Protein AF-A0A2M7IUI8-F1 (afdb_monomer)

Radius of gyration: 47.45 Å; Cα contacts (8 Å, |Δi|>4): 41; chains: 1; bounding box: 87×37×122 Å

Foldseek 3Di:
DVVVVVVVVVVVVVVVVVVVVVVVVVVVVVVVVVVVVVVVVVVVVVVVVVVVVVVVVVVVVVVVVVVVVVVVVVVVVVVVVVVVVVVCVVCVVAWDDDPFWIFGADPVRDTDPDIDGDDDDDD

pLDDT: 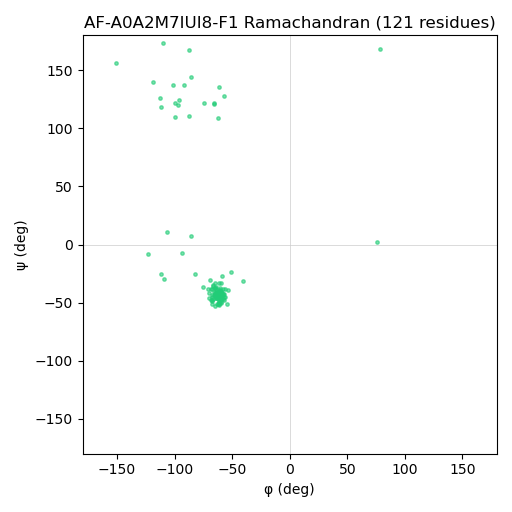mean 90.44, std 11.94, range [59.88, 98.75]

Sequence (123 aa):
GFREDNKSLKGEVEKLRSEMNTEMKGFREDNKSLKQEVENLRSETNEQFTELKSEFKEFNEHQKGLKSSVEVMLSAFNNTHYELIQIKEYLADRVIWDNDSINIVAESGKVIYGTIKKAEKKP

Mean predicted aligned error: 10.05 Å

Structure (mmCIF, N/CA/C/O backbone):
data_AF-A0A2M7IUI8-F1
#
_entry.id   AF-A0A2M7IUI8-F1
#
loop_
_atom_site.group_PDB
_atom_site.id
_atom_site.type_symbol
_atom_site.label_atom_id
_atom_site.label_alt_id
_atom_site.label_comp_id
_atom_site.label_asym_id
_atom_site.label_entity_id
_atom_site.label_seq_id
_atom_site.pdbx_PDB_ins_code
_atom_site.Cartn_x
_atom_site.Cartn_y
_atom_site.Cartn_z
_atom_site.occupancy
_atom_site.B_iso_or_equiv
_atom_site.auth_seq_id
_atom_site.auth_comp_id
_atom_site.auth_asym_id
_atom_site.auth_atom_id
_atom_site.pdbx_PDB_model_num
ATOM 1 N N . GLY A 1 1 ? -50.079 -9.884 59.748 1.00 77.50 1 GLY A N 1
ATOM 2 C CA . GLY A 1 1 ? -50.234 -8.665 60.576 1.00 77.50 1 GLY A CA 1
ATOM 3 C C . GLY A 1 1 ? -48.990 -7.811 60.440 1.00 77.50 1 GLY A C 1
ATOM 4 O O . GLY A 1 1 ? -47.992 -8.332 59.971 1.00 77.50 1 GLY A O 1
ATOM 5 N N . PHE A 1 2 ? -49.006 -6.548 60.881 1.00 88.81 2 PHE A N 1
ATOM 6 C CA . PHE A 1 2 ? -47.931 -5.549 60.664 1.00 88.81 2 PHE A CA 1
ATOM 7 C C . PHE A 1 2 ? -46.481 -6.069 60.803 1.00 88.81 2 PHE A C 1
ATOM 9 O O . PHE A 1 2 ? -45.565 -5.578 60.150 1.00 88.81 2 PHE A O 1
ATOM 16 N N . ARG A 1 3 ? -46.248 -7.062 61.671 1.00 90.12 3 ARG A N 1
ATOM 17 C CA . ARG A 1 3 ? -44.942 -7.695 61.892 1.00 90.12 3 ARG A CA 1
ATOM 18 C C . ARG A 1 3 ? -44.511 -8.659 60.775 1.00 90.12 3 ARG A C 1
ATOM 20 O O . ARG A 1 3 ? -43.316 -8.717 60.496 1.00 90.12 3 ARG A O 1
ATOM 27 N N . GLU A 1 4 ? -45.431 -9.411 60.166 1.00 91.75 4 GLU A N 1
ATOM 28 C CA . GLU A 1 4 ? -45.147 -10.207 58.960 1.00 91.75 4 GLU A CA 1
ATOM 29 C C . GLU A 1 4 ? -44.834 -9.293 57.777 1.00 91.75 4 GLU A C 1
ATOM 31 O O . GLU A 1 4 ? -43.815 -9.491 57.123 1.00 91.75 4 GLU A O 1
ATOM 36 N N . ASP A 1 5 ? -45.647 -8.258 57.558 1.00 92.75 5 ASP A N 1
ATOM 37 C CA . ASP A 1 5 ? -45.498 -7.356 56.409 1.00 92.75 5 ASP A CA 1
ATOM 38 C C . ASP A 1 5 ? -44.129 -6.655 56.443 1.00 92.75 5 ASP A C 1
ATOM 40 O O . ASP A 1 5 ? -43.412 -6.591 55.448 1.00 92.75 5 ASP A O 1
ATOM 44 N N . ASN A 1 6 ? -43.689 -6.231 57.632 1.00 94.75 6 ASN A N 1
ATOM 45 C CA . ASN A 1 6 ? -42.382 -5.603 57.833 1.00 94.75 6 ASN A CA 1
ATOM 46 C C . ASN A 1 6 ? -41.206 -6.592 57.657 1.00 94.75 6 ASN A C 1
ATOM 48 O O . ASN A 1 6 ? -40.123 -6.201 57.222 1.00 94.75 6 ASN A O 1
ATOM 52 N N . LYS A 1 7 ? -41.394 -7.886 57.962 1.00 94.06 7 LYS A N 1
ATOM 53 C CA . LYS A 1 7 ? -40.399 -8.926 57.636 1.00 94.06 7 LYS A CA 1
ATOM 54 C C . LYS A 1 7 ? -40.327 -9.174 56.129 1.00 94.06 7 LYS A C 1
ATOM 56 O O . LYS A 1 7 ? -39.222 -9.289 55.608 1.00 94.06 7 LYS A O 1
ATOM 61 N N . SER A 1 8 ? -41.474 -9.222 55.450 1.00 95.31 8 SER A N 1
ATOM 62 C CA . SER A 1 8 ? -41.550 -9.394 53.994 1.00 95.31 8 SER A CA 1
ATOM 63 C C . SER A 1 8 ? -40.835 -8.257 53.268 1.00 95.31 8 SER A C 1
ATOM 65 O O . SER A 1 8 ? -39.945 -8.504 52.459 1.00 95.31 8 SER A O 1
ATOM 67 N N . LEU A 1 9 ? -41.133 -7.009 53.647 1.00 96.38 9 LEU A N 1
ATOM 68 C CA . LEU A 1 9 ? -40.497 -5.820 53.074 1.00 96.38 9 LEU A CA 1
ATOM 69 C C . LEU A 1 9 ? -38.977 -5.810 53.272 1.00 96.38 9 LEU A C 1
ATOM 71 O O . LEU A 1 9 ? -38.239 -5.448 52.360 1.00 96.38 9 LEU A O 1
ATOM 75 N N . LYS A 1 10 ? -38.479 -6.233 54.442 1.00 96.19 10 LYS A N 1
ATOM 76 C CA . LYS A 1 10 ? -37.030 -6.369 54.660 1.00 96.19 10 LYS A CA 1
ATOM 77 C C . LYS A 1 10 ? -36.400 -7.385 53.708 1.00 96.19 10 LYS A C 1
ATOM 79 O O . LYS A 1 10 ? -35.358 -7.084 53.136 1.00 96.19 10 LYS A O 1
ATOM 84 N N . GLY A 1 11 ? -37.044 -8.536 53.507 1.00 97.25 11 GLY A N 1
ATOM 85 C CA . GLY A 1 11 ? -36.568 -9.557 52.571 1.00 97.25 11 GLY A CA 1
ATOM 86 C C . GLY A 1 11 ? -36.536 -9.064 51.122 1.00 97.25 11 GLY A C 1
ATOM 87 O O . GLY A 1 11 ? -35.555 -9.288 50.418 1.00 97.25 11 GLY A O 1
ATOM 88 N N . G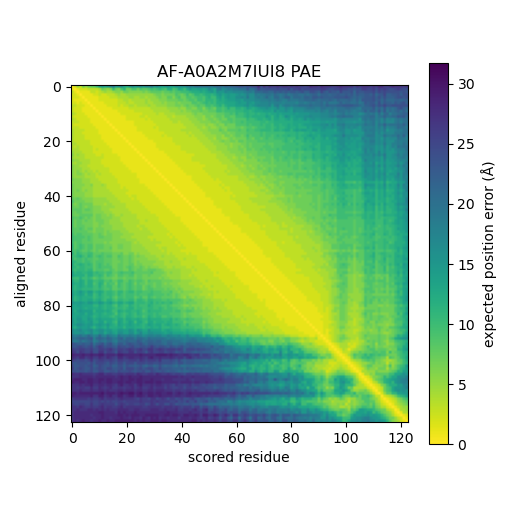LU A 1 12 ? -37.564 -8.332 50.684 1.00 97.69 12 GLU A N 1
ATOM 89 C CA . GLU A 1 12 ? -37.598 -7.727 49.344 1.00 97.69 12 GLU A CA 1
ATOM 90 C C . GLU A 1 12 ? -36.494 -6.680 49.155 1.00 97.69 12 GLU A C 1
ATOM 92 O O . GLU A 1 12 ? -35.805 -6.690 48.136 1.00 97.69 12 GLU A O 1
ATOM 97 N N . VAL A 1 13 ? -36.258 -5.819 50.150 1.00 97.69 13 VAL A N 1
ATOM 98 C CA . VAL A 1 13 ? -35.168 -4.830 50.107 1.00 97.69 13 VAL A CA 1
ATOM 99 C C . VAL A 1 13 ? -33.796 -5.504 50.063 1.00 97.69 13 VAL A C 1
ATOM 101 O O . VAL A 1 13 ? -32.917 -5.051 49.329 1.00 97.69 13 VAL A O 1
ATOM 104 N N . GLU A 1 14 ? -33.585 -6.575 50.829 1.00 97.88 14 GLU A N 1
ATOM 105 C CA . GLU A 1 14 ? -32.339 -7.350 50.791 1.00 97.88 14 GLU A CA 1
ATOM 106 C C . GLU A 1 14 ? -32.127 -8.014 49.427 1.00 97.88 1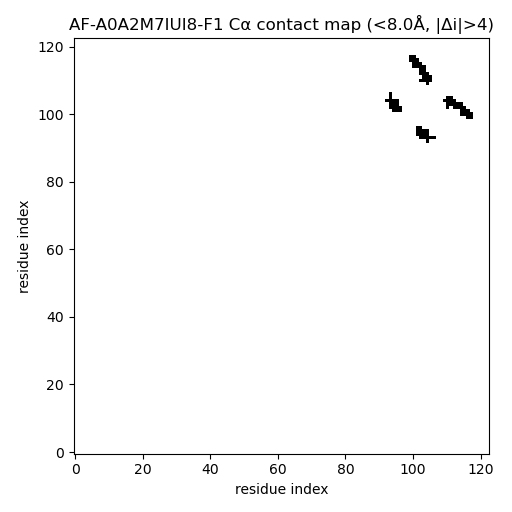4 GLU A C 1
ATOM 108 O O . GLU A 1 14 ? -31.023 -7.949 48.879 1.00 97.88 14 GLU A O 1
ATOM 113 N N . LYS A 1 15 ? -33.192 -8.571 48.839 1.00 98.06 15 LYS A N 1
ATOM 114 C CA . LYS A 1 15 ? -33.161 -9.157 47.497 1.00 98.06 15 LYS A CA 1
ATOM 115 C C . LYS A 1 15 ? -32.806 -8.111 46.438 1.00 98.06 15 LYS A C 1
ATOM 117 O O . LYS A 1 15 ? -31.836 -8.310 45.710 1.00 98.06 15 LYS A O 1
ATOM 122 N N . LEU A 1 16 ? -33.497 -6.969 46.425 1.00 98.19 16 LEU A N 1
ATOM 123 C CA . LEU A 1 16 ? -33.218 -5.864 45.499 1.00 98.19 16 LEU A CA 1
ATOM 124 C C . LEU A 1 16 ? -31.788 -5.334 45.655 1.00 98.19 16 LEU A C 1
ATOM 126 O O . LEU A 1 16 ? -31.102 -5.094 44.665 1.00 98.19 16 LEU A O 1
ATOM 130 N N . ARG A 1 17 ? -31.289 -5.200 46.893 1.00 98.00 17 ARG A N 1
ATOM 131 C CA . ARG A 1 17 ? -29.885 -4.825 47.140 1.00 98.00 17 ARG A CA 1
ATOM 132 C C . ARG A 1 17 ? -28.906 -5.844 46.563 1.00 98.00 17 ARG A C 1
ATOM 134 O O . ARG A 1 17 ? -27.867 -5.447 46.040 1.00 98.00 17 ARG A O 1
ATOM 141 N N . SER A 1 18 ? -29.193 -7.139 46.683 1.00 98.06 18 SER A N 1
ATOM 142 C CA . SER A 1 18 ? -28.342 -8.187 46.116 1.00 98.06 18 SER A CA 1
ATOM 143 C C . SER A 1 18 ? -28.356 -8.155 44.589 1.00 98.06 18 SER A C 1
ATOM 145 O O . SER A 1 18 ? -27.291 -8.224 43.980 1.00 98.06 18 SER A O 1
ATOM 147 N N . GLU A 1 19 ? -29.531 -8.015 43.975 1.00 98.25 19 GLU A N 1
ATOM 148 C CA . GLU A 1 19 ? -29.692 -7.941 42.517 1.00 98.25 19 GLU A CA 1
ATOM 149 C C . GLU A 1 19 ? -28.958 -6.724 41.947 1.00 98.25 19 GLU A C 1
ATOM 151 O O . GLU A 1 19 ? -28.098 -6.884 41.081 1.00 98.25 19 GLU A O 1
ATOM 156 N N . MET A 1 20 ? -29.170 -5.539 42.532 1.00 98.38 20 MET A N 1
ATOM 157 C CA . MET A 1 20 ? -28.457 -4.318 42.142 1.00 98.38 20 MET A CA 1
ATOM 158 C C . MET A 1 20 ? -26.936 -4.461 42.265 1.00 98.38 20 MET A C 1
ATOM 160 O O . MET A 1 20 ? -26.198 -4.012 41.391 1.00 98.38 20 MET A O 1
ATOM 164 N N . ASN A 1 21 ? -26.438 -5.080 43.341 1.00 98.00 21 ASN A N 1
ATOM 165 C CA . ASN A 1 21 ? -24.999 -5.291 43.508 1.00 98.00 21 ASN A CA 1
ATOM 166 C C . ASN A 1 21 ? -24.423 -6.237 42.447 1.00 98.00 21 ASN A C 1
ATOM 168 O O . ASN A 1 21 ? -23.295 -6.028 41.999 1.00 98.00 21 ASN A O 1
ATOM 172 N N . THR A 1 22 ? -25.170 -7.271 42.059 1.00 98.38 22 THR A N 1
ATOM 173 C CA . THR A 1 22 ? -24.767 -8.203 41.000 1.00 98.38 22 THR A CA 1
ATOM 174 C C . THR A 1 22 ? -24.744 -7.506 39.644 1.00 98.38 22 THR A C 1
ATOM 176 O O . THR A 1 22 ? -23.720 -7.558 38.966 1.00 98.38 22 THR A O 1
ATOM 179 N N . GLU A 1 23 ? -25.802 -6.777 39.283 1.00 98.44 23 GLU A N 1
ATOM 180 C CA . GLU A 1 23 ? -25.846 -6.006 38.033 1.00 98.44 23 GLU A CA 1
ATOM 181 C C . GLU A 1 23 ? -24.735 -4.955 37.973 1.00 98.44 23 GLU A C 1
ATOM 183 O O . GLU A 1 23 ? -24.031 -4.847 36.973 1.00 98.44 23 GLU A O 1
ATOM 188 N N . MET A 1 24 ? -24.494 -4.220 39.064 1.00 98.38 24 MET A N 1
ATOM 189 C CA . MET A 1 24 ? -23.405 -3.242 39.123 1.00 98.38 24 MET A CA 1
ATOM 190 C C . MET A 1 24 ? -22.022 -3.870 38.933 1.00 98.38 24 MET A C 1
ATOM 192 O O . MET A 1 24 ? -21.129 -3.208 38.402 1.00 98.38 24 MET A O 1
ATOM 196 N N . LYS A 1 25 ? -21.807 -5.110 39.389 1.00 98.31 25 LYS A N 1
ATOM 197 C CA . LYS A 1 25 ? -20.558 -5.838 39.126 1.00 98.31 25 LYS A CA 1
ATOM 198 C C . LYS A 1 25 ? -20.463 -6.236 37.657 1.00 98.31 25 LYS A C 1
ATOM 200 O O . LYS A 1 25 ? -19.438 -5.935 37.055 1.00 98.31 25 LYS A O 1
ATOM 205 N N . GLY A 1 26 ? -21.538 -6.783 37.086 1.00 98.62 26 GLY A N 1
ATOM 206 C CA . GLY A 1 26 ? -21.615 -7.111 35.659 1.00 98.62 26 GLY A CA 1
ATOM 207 C C . GLY A 1 26 ? -21.300 -5.901 34.780 1.00 98.62 26 GLY A C 1
ATOM 208 O O . GLY A 1 26 ? -20.355 -5.930 34.003 1.00 98.62 26 GLY A O 1
ATOM 209 N N . PHE A 1 27 ? -21.956 -4.762 35.022 1.00 98.56 27 PHE A N 1
ATOM 210 C CA . PHE A 1 27 ? -21.676 -3.527 34.283 1.00 98.56 27 PHE A CA 1
ATOM 211 C C . PHE A 1 27 ? -20.226 -3.041 34.413 1.00 98.56 27 PHE A C 1
ATOM 213 O O . PHE A 1 27 ? -19.688 -2.439 33.484 1.00 98.56 27 PHE A O 1
ATOM 220 N N . ARG A 1 28 ? -19.570 -3.257 35.560 1.00 98.50 28 ARG A N 1
ATOM 221 C CA . ARG A 1 28 ? -18.151 -2.901 35.732 1.00 98.50 28 ARG A CA 1
ATOM 222 C C . ARG A 1 28 ? -17.237 -3.826 34.934 1.00 98.50 28 ARG A C 1
ATOM 224 O O . ARG A 1 28 ? -16.241 -3.345 34.397 1.00 98.50 28 ARG A O 1
ATOM 231 N N . GLU A 1 29 ? -17.559 -5.113 34.879 1.00 98.56 29 GLU A N 1
ATOM 232 C CA . GLU A 1 29 ? -16.828 -6.111 34.096 1.00 98.56 29 GLU A CA 1
ATOM 233 C C . GLU A 1 29 ? -16.987 -5.848 32.597 1.00 98.56 29 GLU A C 1
ATOM 235 O O . GLU A 1 29 ? -15.977 -5.717 31.904 1.00 98.56 29 GLU A O 1
ATOM 240 N N . ASP A 1 30 ? -18.215 -5.616 32.130 1.00 98.62 30 ASP A N 1
ATOM 241 C CA . ASP A 1 30 ? -18.507 -5.262 30.737 1.00 98.62 30 ASP A CA 1
ATOM 242 C C . ASP A 1 30 ? -17.771 -3.985 30.322 1.00 98.62 30 ASP A C 1
ATOM 244 O O . ASP A 1 30 ? -17.101 -3.944 29.292 1.00 98.62 30 ASP A O 1
ATOM 248 N N . ASN A 1 31 ? -17.810 -2.941 31.156 1.00 98.50 31 ASN A N 1
ATOM 249 C CA . ASN A 1 31 ? -17.110 -1.686 30.876 1.00 98.50 31 ASN A CA 1
ATOM 250 C C . ASN A 1 31 ? -15.583 -1.880 30.828 1.00 98.50 31 ASN A C 1
ATOM 252 O O . ASN A 1 31 ? -14.899 -1.270 30.007 1.00 98.50 31 ASN A O 1
ATOM 256 N N . LYS A 1 32 ? -15.025 -2.754 31.675 1.00 98.50 32 LYS A N 1
ATOM 257 C CA . LYS A 1 32 ? -13.600 -3.104 31.610 1.00 98.50 32 LYS A CA 1
ATOM 258 C C . LYS A 1 32 ? -13.268 -3.837 30.307 1.00 98.50 32 LYS A C 1
ATOM 260 O O . LYS A 1 32 ? -12.269 -3.495 29.680 1.00 98.50 32 LYS A O 1
ATOM 265 N N . SER A 1 33 ? -14.106 -4.790 29.899 1.00 98.62 33 SER A N 1
ATOM 266 C CA . SER A 1 33 ? -13.939 -5.533 28.646 1.00 98.62 33 SER A CA 1
ATOM 267 C C . SER A 1 33 ? -14.002 -4.607 27.432 1.00 98.62 33 SER A C 1
ATOM 269 O O . SER A 1 33 ? -13.099 -4.622 26.603 1.00 98.62 33 SER A O 1
ATOM 271 N N . LEU A 1 34 ? -15.007 -3.729 27.370 1.00 98.75 34 LEU A N 1
ATOM 272 C CA . LEU A 1 34 ? -15.170 -2.767 26.276 1.00 98.75 34 LEU A CA 1
ATOM 273 C C . LEU A 1 34 ? -13.990 -1.796 26.173 1.00 98.75 34 LEU A C 1
ATOM 275 O O . LEU A 1 34 ? -13.544 -1.478 25.075 1.00 98.75 34 LEU A O 1
ATOM 279 N N . LYS A 1 35 ? -13.444 -1.335 27.305 1.00 98.56 35 LYS A N 1
ATOM 280 C CA . LYS A 1 35 ? -12.231 -0.502 27.294 1.00 98.56 35 LYS A CA 1
ATOM 281 C C . LYS A 1 35 ? -11.044 -1.238 26.688 1.00 98.56 35 LYS A C 1
ATOM 283 O O . LYS A 1 35 ? -10.330 -0.651 25.883 1.00 98.56 35 LYS A O 1
ATOM 288 N N . GLN A 1 36 ? -10.862 -2.505 27.050 1.00 98.69 36 GLN A N 1
ATOM 289 C CA . GLN A 1 36 ? -9.783 -3.321 26.508 1.00 98.69 36 GLN A CA 1
ATOM 290 C C . GLN A 1 36 ? -9.964 -3.576 25.006 1.00 98.69 36 GLN A C 1
ATOM 292 O O . GLN A 1 36 ? -9.004 -3.482 24.250 1.00 98.69 36 GLN A O 1
ATOM 297 N N . GLU A 1 37 ? -11.190 -3.834 24.553 1.00 98.69 37 GLU A N 1
ATOM 298 C CA . GLU A 1 37 ? -11.496 -3.996 23.129 1.00 98.69 37 GLU A CA 1
ATOM 299 C C . GLU A 1 37 ? -11.193 -2.717 22.335 1.00 98.69 37 GLU A C 1
ATOM 301 O O . GLU A 1 37 ? -10.536 -2.770 21.298 1.00 98.69 37 GLU A O 1
ATOM 306 N N . VAL A 1 38 ? -11.578 -1.549 22.860 1.00 98.69 38 VAL A N 1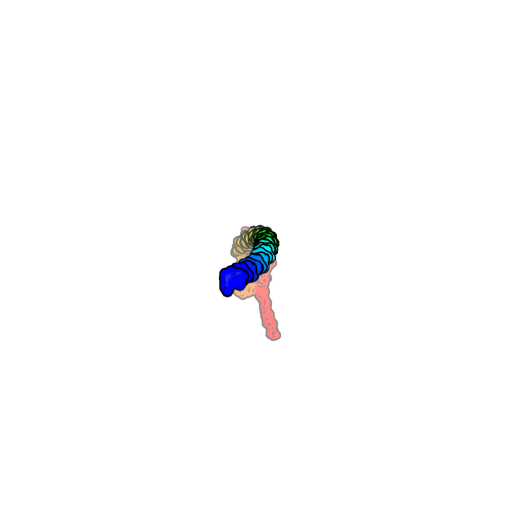
ATOM 307 C CA . VAL A 1 38 ? -11.258 -0.250 22.248 1.00 98.69 38 VAL A CA 1
ATOM 308 C C . VAL A 1 38 ? -9.747 -0.001 22.193 1.00 98.69 38 VAL A C 1
ATOM 310 O O . VAL A 1 38 ? -9.251 0.519 21.193 1.00 98.69 38 VAL A O 1
ATOM 313 N N . GLU A 1 39 ? -9.003 -0.355 23.243 1.00 98.62 39 GLU A N 1
ATOM 314 C CA . GLU A 1 39 ? -7.540 -0.236 23.258 1.00 98.62 39 GLU A CA 1
ATOM 315 C C . GLU A 1 39 ? -6.885 -1.145 22.212 1.00 98.62 39 GLU A C 1
ATOM 317 O O . GLU A 1 39 ? -6.029 -0.677 21.458 1.00 98.62 39 GLU A O 1
ATOM 322 N N . ASN A 1 40 ? -7.336 -2.396 22.108 1.00 98.62 40 ASN A N 1
ATOM 323 C CA . ASN A 1 40 ? -6.837 -3.352 21.121 1.00 98.62 40 ASN A CA 1
ATOM 324 C C . ASN A 1 40 ? -7.112 -2.871 19.691 1.00 98.62 40 ASN A C 1
ATOM 326 O O . ASN A 1 40 ? -6.177 -2.747 18.904 1.00 98.62 40 ASN A O 1
ATOM 330 N N . LEU A 1 41 ? -8.358 -2.489 19.382 1.00 98.75 41 LEU A N 1
ATOM 331 C CA . LEU A 1 41 ? -8.735 -1.968 18.062 1.00 98.75 41 LEU A CA 1
ATOM 332 C C . LEU A 1 41 ? -7.923 -0.726 17.683 1.00 98.75 41 LEU A C 1
ATOM 334 O O . LEU A 1 41 ? -7.534 -0.548 16.526 1.00 98.75 41 LEU A O 1
ATOM 338 N N . ARG A 1 42 ? -7.641 0.145 18.659 1.00 98.56 42 ARG A N 1
ATOM 339 C CA . ARG A 1 42 ? -6.798 1.323 18.446 1.00 98.56 42 ARG A CA 1
ATOM 340 C C . ARG A 1 42 ? -5.344 0.944 18.153 1.00 98.56 42 ARG A C 1
ATOM 342 O O . ARG A 1 42 ? -4.726 1.610 17.323 1.00 98.56 42 ARG A O 1
ATOM 349 N N . SER A 1 43 ? -4.801 -0.082 18.812 1.00 98.44 43 SER A N 1
ATOM 350 C CA . SER A 1 43 ? -3.454 -0.599 18.525 1.00 98.44 43 SER A CA 1
ATOM 351 C C . SER A 1 43 ? -3.383 -1.193 17.122 1.00 98.44 43 SER A C 1
ATOM 353 O O . SER A 1 43 ? -2.575 -0.737 16.318 1.00 98.44 43 SER A O 1
ATOM 355 N N . GLU A 1 44 ? -4.295 -2.110 16.795 1.00 98.56 44 GLU A N 1
ATOM 356 C CA . GLU A 1 44 ? -4.360 -2.778 15.489 1.00 98.56 44 GLU A CA 1
ATOM 357 C C . GLU A 1 44 ? -4.489 -1.762 14.347 1.00 98.56 44 GLU A C 1
ATOM 359 O O . GLU A 1 44 ? -3.748 -1.814 13.366 1.00 98.56 44 GLU A O 1
ATOM 364 N N . THR A 1 45 ? -5.366 -0.766 14.506 1.00 98.44 45 THR A N 1
ATOM 365 C CA . THR A 1 45 ? -5.535 0.309 13.517 1.00 98.44 45 THR A CA 1
ATOM 366 C C . THR A 1 45 ? -4.248 1.119 13.326 1.00 98.44 45 THR A C 1
ATOM 368 O O . THR A 1 45 ? -3.892 1.467 12.200 1.00 98.44 45 THR A O 1
ATOM 371 N N . ASN A 1 46 ? -3.534 1.440 14.409 1.00 98.44 46 ASN A N 1
ATOM 372 C CA . ASN A 1 46 ? -2.282 2.197 14.321 1.00 98.44 46 ASN A CA 1
ATOM 373 C C . ASN A 1 46 ? -1.160 1.389 13.659 1.00 98.44 46 ASN A C 1
ATOM 375 O O . ASN A 1 46 ? -0.368 1.958 12.902 1.00 98.44 46 ASN A O 1
ATOM 379 N N . GLU A 1 47 ? -1.082 0.090 13.942 1.00 98.56 47 GLU A N 1
ATOM 380 C CA . GLU A 1 47 ? -0.1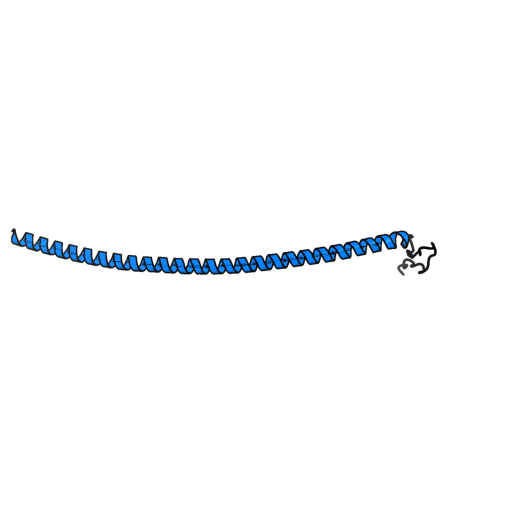16 -0.823 13.330 1.00 98.56 47 GLU A CA 1
ATOM 381 C C . GLU A 1 47 ? -0.358 -0.921 11.822 1.00 98.56 47 GLU A C 1
ATOM 383 O O . GLU A 1 47 ? 0.545 -0.609 11.043 1.00 98.56 47 GLU A O 1
ATOM 388 N N . GLN A 1 48 ? -1.601 -1.191 11.412 1.00 98.50 48 GLN A N 1
ATOM 389 C CA . GLN A 1 48 ? -1.995 -1.225 10.000 1.00 98.50 48 GLN A CA 1
ATOM 390 C C . GLN A 1 48 ? -1.709 0.101 9.286 1.00 98.50 48 GLN A C 1
ATOM 392 O O . GLN A 1 48 ? -1.190 0.122 8.171 1.00 98.50 48 GLN A O 1
ATOM 397 N N . PHE A 1 49 ? -2.005 1.238 9.921 1.00 98.50 49 PHE A N 1
ATOM 398 C CA . PHE A 1 49 ? -1.728 2.544 9.323 1.00 98.50 49 PHE A CA 1
ATOM 399 C C . PHE A 1 49 ? -0.223 2.813 9.171 1.00 98.50 49 PHE A C 1
ATOM 401 O O . PHE A 1 49 ? 0.210 3.445 8.205 1.00 98.50 49 PHE A O 1
ATOM 408 N N . THR A 1 50 ? 0.584 2.338 10.120 1.00 98.44 50 THR A N 1
ATOM 409 C CA . THR A 1 50 ? 2.045 2.463 10.068 1.00 98.44 50 THR A CA 1
ATOM 410 C C . THR A 1 50 ? 2.629 1.619 8.939 1.00 98.44 50 THR A C 1
ATOM 412 O O . THR A 1 50 ? 3.466 2.119 8.185 1.00 98.44 50 THR A O 1
ATOM 415 N N . GLU A 1 51 ? 2.149 0.386 8.782 1.00 98.56 51 GLU A N 1
ATOM 416 C CA . GLU A 1 51 ? 2.538 -0.514 7.696 1.00 98.56 51 GLU A CA 1
ATOM 417 C C . GLU A 1 51 ? 2.179 0.079 6.328 1.00 98.56 51 GLU A C 1
ATOM 419 O O . GLU A 1 51 ? 3.068 0.301 5.505 1.00 98.56 51 GLU A O 1
ATOM 424 N N . LEU A 1 52 ? 0.923 0.500 6.137 1.00 98.62 52 LEU A N 1
ATOM 425 C CA . LEU A 1 52 ? 0.467 1.153 4.902 1.00 98.62 52 LEU A CA 1
ATOM 426 C C . LEU A 1 52 ? 1.292 2.396 4.550 1.00 98.62 52 LEU A C 1
ATOM 428 O O . LEU A 1 52 ? 1.590 2.659 3.383 1.00 98.62 52 LEU A O 1
ATOM 432 N N . LYS A 1 53 ? 1.688 3.189 5.552 1.00 98.56 53 LYS A N 1
ATOM 433 C CA . LYS A 1 53 ? 2.544 4.360 5.336 1.00 98.56 53 LYS A CA 1
ATOM 434 C C . LYS A 1 53 ? 3.948 3.968 4.867 1.00 98.56 53 LYS A C 1
ATOM 436 O O . LYS A 1 53 ? 4.533 4.705 4.068 1.00 98.56 53 LYS A O 1
ATOM 441 N N . SER A 1 54 ? 4.486 2.849 5.356 1.00 98.38 54 SER A N 1
ATOM 442 C CA . SER A 1 54 ? 5.772 2.308 4.904 1.00 98.38 54 SER A CA 1
ATOM 443 C C . SER A 1 54 ? 5.683 1.826 3.460 1.00 98.38 54 SER A C 1
ATOM 445 O O . SER A 1 54 ? 6.449 2.293 2.618 1.00 98.38 54 SER A O 1
ATOM 447 N N . GLU A 1 55 ? 4.683 1.001 3.145 1.00 98.62 55 GLU A N 1
ATOM 448 C CA . GLU A 1 55 ? 4.450 0.495 1.787 1.00 98.62 55 GLU A CA 1
ATOM 449 C C . GLU A 1 55 ? 4.278 1.639 0.779 1.00 98.62 55 GLU A C 1
ATOM 451 O O . GLU A 1 55 ? 4.869 1.640 -0.301 1.00 98.62 55 GLU A O 1
ATOM 456 N N . PHE A 1 56 ? 3.527 2.680 1.148 1.00 98.50 56 PHE A N 1
ATOM 457 C CA . PHE A 1 56 ? 3.342 3.848 0.290 1.00 98.50 56 PHE A CA 1
ATOM 458 C 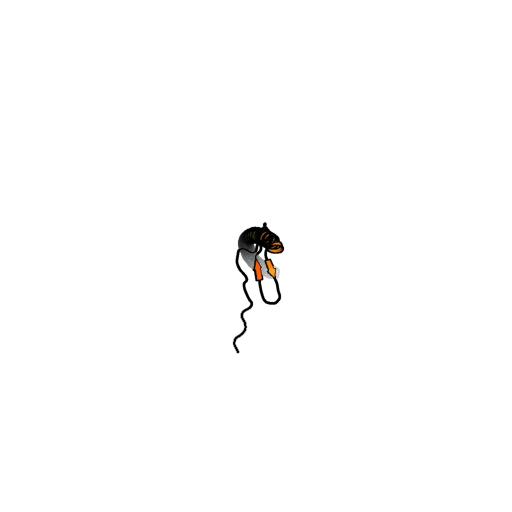C . PHE A 1 56 ? 4.645 4.630 0.059 1.00 98.50 56 PHE A C 1
ATOM 460 O O . PHE A 1 56 ? 4.855 5.215 -1.010 1.00 98.50 56 PHE A O 1
ATOM 467 N N . LYS A 1 57 ? 5.540 4.665 1.050 1.00 98.44 57 LYS A N 1
ATOM 468 C CA . LYS A 1 57 ? 6.858 5.290 0.903 1.00 98.44 57 LYS A CA 1
ATOM 469 C C . LYS A 1 57 ? 7.727 4.493 -0.070 1.00 98.44 57 LYS A C 1
ATOM 471 O O . LYS A 1 57 ? 8.279 5.093 -0.991 1.00 98.44 57 LYS A O 1
ATOM 476 N N . GLU A 1 58 ? 7.790 3.176 0.094 1.00 98.56 58 GLU A N 1
ATOM 477 C CA . GLU A 1 58 ? 8.536 2.276 -0.795 1.00 98.56 58 GLU A CA 1
ATOM 478 C C . GLU A 1 58 ? 8.013 2.356 -2.232 1.00 98.56 58 GLU A C 1
ATOM 480 O O . GLU A 1 58 ? 8.785 2.555 -3.171 1.00 98.56 58 GLU A O 1
ATOM 485 N N . PHE A 1 59 ? 6.689 2.331 -2.410 1.00 98.56 59 PHE A N 1
ATOM 486 C CA . PHE A 1 59 ? 6.062 2.516 -3.714 1.00 98.56 59 PHE A CA 1
ATOM 487 C C . PHE A 1 59 ? 6.486 3.836 -4.377 1.00 98.56 59 PHE A C 1
ATOM 489 O O . PHE A 1 59 ? 6.857 3.856 -5.552 1.00 98.56 59 PHE A O 1
ATOM 496 N N . ASN A 1 60 ? 6.489 4.946 -3.631 1.00 98.56 60 ASN A N 1
ATOM 497 C CA . ASN A 1 60 ? 6.927 6.241 -4.157 1.00 98.56 60 ASN A CA 1
ATOM 498 C C . ASN A 1 60 ? 8.413 6.263 -4.536 1.00 98.56 60 ASN A C 1
ATOM 500 O O . ASN A 1 60 ? 8.787 6.901 -5.523 1.00 98.56 60 ASN A O 1
ATOM 504 N N . GLU A 1 61 ? 9.271 5.598 -3.765 1.00 98.56 61 GLU A N 1
ATOM 505 C CA . GLU A 1 61 ? 10.695 5.462 -4.087 1.00 98.56 61 GLU A CA 1
ATOM 506 C C . GLU A 1 61 ? 10.892 4.644 -5.369 1.00 98.56 61 GLU A C 1
ATOM 508 O O . GLU A 1 61 ? 11.618 5.078 -6.268 1.00 98.56 61 GLU A O 1
ATOM 513 N N . HIS A 1 62 ? 10.155 3.542 -5.523 1.00 98.44 62 HIS A N 1
ATOM 514 C CA . HIS A 1 62 ? 10.144 2.742 -6.747 1.00 98.44 62 HIS A CA 1
ATOM 515 C C . HIS A 1 62 ? 9.670 3.553 -7.962 1.00 98.44 62 HIS A C 1
ATOM 517 O O . HIS A 1 62 ? 10.310 3.518 -9.014 1.00 98.44 62 HIS A O 1
ATOM 523 N N . GLN A 1 63 ? 8.595 4.337 -7.827 1.00 98.62 63 GLN A N 1
ATOM 524 C CA . GLN A 1 63 ? 8.102 5.206 -8.904 1.00 98.62 63 GLN A CA 1
ATOM 525 C C . GLN A 1 63 ? 9.137 6.259 -9.322 1.00 98.62 63 GLN A C 1
ATOM 527 O O . GLN A 1 63 ? 9.334 6.495 -10.516 1.00 98.62 63 GLN A O 1
ATOM 532 N N . LYS A 1 64 ? 9.848 6.867 -8.362 1.00 98.25 64 LYS A N 1
ATOM 533 C CA . LYS A 1 64 ? 10.950 7.799 -8.658 1.00 98.25 64 LYS A CA 1
ATOM 534 C C . LYS A 1 64 ? 12.087 7.113 -9.416 1.00 98.25 64 LYS A C 1
ATOM 536 O O . LYS A 1 64 ? 12.575 7.672 -10.398 1.00 98.25 64 LYS A O 1
ATOM 541 N N . GLY A 1 65 ? 12.479 5.912 -8.991 1.00 98.38 65 GLY A N 1
ATOM 542 C CA . GLY A 1 65 ? 13.511 5.123 -9.667 1.00 98.38 65 GLY A CA 1
ATOM 543 C C . GLY A 1 65 ? 13.125 4.757 -11.102 1.00 98.38 65 GLY A C 1
ATOM 544 O O . GLY A 1 65 ? 13.929 4.910 -12.026 1.00 98.38 65 GLY A O 1
ATOM 545 N N . LEU A 1 66 ? 11.868 4.357 -11.314 1.00 98.50 66 LEU A N 1
ATOM 546 C CA . LEU A 1 66 ? 11.346 4.054 -12.645 1.00 98.50 66 LEU A CA 1
ATOM 547 C C . LEU A 1 66 ? 11.344 5.298 -13.541 1.00 98.50 66 LEU A C 1
ATOM 549 O O . LEU A 1 66 ? 11.818 5.233 -14.674 1.00 98.50 66 LEU A O 1
ATOM 553 N N . LYS A 1 67 ? 10.880 6.443 -13.025 1.00 98.50 67 LYS A N 1
ATOM 554 C CA . LYS A 1 67 ? 10.892 7.715 -13.758 1.00 98.50 67 LYS A CA 1
ATOM 555 C C . LYS A 1 67 ? 12.306 8.097 -14.203 1.00 98.50 67 LYS A C 1
ATOM 557 O O . LYS A 1 67 ? 12.509 8.387 -15.378 1.00 98.50 67 LYS A O 1
ATOM 562 N N . SER A 1 68 ? 13.280 8.029 -13.294 1.00 98.38 68 SER A N 1
ATOM 563 C CA . SER A 1 68 ? 14.684 8.304 -13.621 1.00 98.38 68 SER A CA 1
ATOM 564 C C . SER A 1 68 ? 15.222 7.350 -14.693 1.00 98.38 68 SER A C 1
ATOM 566 O O . SER A 1 68 ? 15.873 7.784 -15.641 1.00 98.38 68 SER A O 1
ATOM 568 N N . SER A 1 69 ? 14.890 6.060 -14.602 1.00 98.44 69 SER A N 1
ATOM 569 C CA . SER A 1 69 ? 15.303 5.067 -15.602 1.00 98.44 69 SER A CA 1
ATOM 570 C C . SER A 1 69 ? 14.729 5.370 -16.992 1.00 98.44 69 SER A C 1
ATOM 572 O O . SER A 1 69 ? 15.434 5.260 -17.995 1.00 98.44 69 SER A O 1
ATOM 574 N N . VAL A 1 70 ? 13.465 5.800 -17.059 1.00 98.56 70 VAL A N 1
ATOM 575 C CA . VAL A 1 70 ? 12.817 6.214 -18.313 1.00 98.56 70 VAL A CA 1
ATOM 576 C C . VAL A 1 70 ? 13.476 7.467 -18.895 1.00 98.56 70 VAL A C 1
ATOM 578 O O . VAL A 1 70 ? 13.720 7.515 -20.097 1.00 98.56 70 VAL A O 1
ATOM 581 N N . GLU A 1 71 ? 13.816 8.459 -18.070 1.00 98.56 71 GLU A N 1
ATOM 582 C CA . GLU A 1 71 ? 14.517 9.676 -18.513 1.00 98.56 71 GLU A CA 1
ATOM 583 C C . GLU A 1 71 ? 15.897 9.362 -19.118 1.00 98.56 71 GLU A C 1
ATOM 585 O O . GLU A 1 71 ? 16.260 9.897 -20.172 1.00 98.56 71 GLU A O 1
ATOM 590 N N . VAL A 1 72 ? 16.647 8.442 -18.501 1.00 98.44 72 VAL A N 1
ATOM 591 C CA . VAL A 1 72 ? 17.932 7.958 -19.033 1.00 98.44 72 VAL A CA 1
ATOM 592 C C . VAL A 1 72 ? 17.733 7.251 -20.374 1.00 98.44 72 VAL A C 1
ATOM 594 O O . VAL A 1 72 ? 18.452 7.534 -21.333 1.00 98.44 72 VAL A O 1
ATOM 597 N N . MET A 1 73 ? 16.735 6.370 -20.470 1.00 98.44 73 MET A N 1
ATOM 598 C CA . MET A 1 73 ? 16.438 5.642 -21.704 1.00 98.44 73 MET A CA 1
ATOM 599 C C . MET A 1 73 ? 16.025 6.582 -22.843 1.00 98.44 73 MET A C 1
ATOM 601 O O . MET A 1 73 ? 16.507 6.425 -23.962 1.00 98.44 73 MET A O 1
ATOM 605 N N . LEU A 1 74 ? 15.190 7.587 -22.563 1.00 98.50 74 LEU A N 1
ATOM 606 C CA . LEU A 1 74 ? 14.801 8.613 -23.536 1.00 98.50 74 LEU A CA 1
ATOM 607 C C . LEU A 1 74 ? 16.010 9.403 -24.042 1.00 98.50 74 LEU A C 1
ATOM 609 O O . LEU A 1 74 ? 16.123 9.660 -25.238 1.00 98.50 74 LEU A O 1
ATOM 613 N N . SER A 1 75 ? 16.934 9.754 -23.148 1.00 98.12 75 SER A N 1
ATOM 614 C CA . SER A 1 75 ? 18.163 10.462 -23.519 1.00 98.12 75 SER A CA 1
ATOM 615 C C . SER A 1 75 ? 19.047 9.607 -24.431 1.00 98.12 75 SER A C 1
ATOM 617 O O . SER A 1 75 ? 19.495 10.080 -25.475 1.00 98.12 75 SER A O 1
ATOM 619 N N . ALA A 1 76 ? 19.246 8.331 -24.085 1.00 98.38 76 ALA A N 1
ATOM 620 C CA . ALA A 1 76 ? 19.999 7.392 -24.914 1.00 98.38 76 ALA A CA 1
ATOM 621 C C . ALA A 1 76 ? 19.345 7.197 -26.291 1.00 98.38 76 ALA A C 1
ATOM 623 O O . ALA A 1 76 ? 20.022 7.290 -27.312 1.00 98.38 76 ALA A O 1
ATOM 624 N N . PHE A 1 77 ? 18.023 7.005 -26.321 1.00 98.44 77 PHE A N 1
ATOM 625 C CA . PHE A 1 77 ? 17.257 6.878 -27.558 1.00 98.44 77 PHE A CA 1
ATOM 626 C C . PHE A 1 77 ? 17.420 8.107 -28.457 1.00 98.44 77 PHE A C 1
ATOM 628 O O . PHE A 1 77 ? 17.700 7.961 -29.645 1.00 98.44 77 PHE A O 1
ATOM 635 N N . ASN A 1 78 ? 17.290 9.311 -27.896 1.00 98.06 78 ASN A N 1
ATOM 636 C CA . ASN A 1 78 ? 17.445 10.550 -28.652 1.00 98.06 78 ASN A CA 1
ATOM 637 C C . ASN A 1 78 ? 18.860 10.697 -29.217 1.00 98.06 78 ASN A C 1
ATOM 639 O O . ASN A 1 78 ? 19.006 11.059 -30.380 1.00 98.06 78 ASN A O 1
ATOM 643 N N . ASN A 1 79 ? 19.896 10.368 -28.441 1.00 98.19 79 ASN A N 1
ATOM 644 C CA . ASN A 1 79 ? 21.277 10.401 -28.927 1.00 98.19 79 ASN A CA 1
ATOM 645 C C . ASN A 1 79 ? 21.473 9.454 -30.117 1.00 98.19 79 ASN A C 1
ATOM 647 O O . ASN A 1 79 ? 21.931 9.886 -31.173 1.00 98.19 79 ASN A O 1
ATOM 651 N N . THR A 1 80 ? 21.037 8.197 -29.995 1.00 97.94 80 THR A N 1
ATOM 652 C CA . THR A 1 80 ? 21.094 7.236 -31.107 1.00 97.94 80 THR A CA 1
ATOM 653 C C . THR A 1 80 ? 20.266 7.705 -32.305 1.00 97.94 80 THR A C 1
ATOM 655 O O . THR A 1 80 ? 20.671 7.522 -33.451 1.00 97.94 80 THR A O 1
ATOM 658 N N . HIS A 1 81 ? 19.114 8.338 -32.072 1.00 98.06 81 HIS A N 1
ATOM 659 C CA . HIS A 1 81 ? 18.294 8.900 -33.139 1.00 98.06 81 HIS A CA 1
ATOM 660 C C . HIS A 1 81 ? 19.038 10.003 -33.909 1.00 98.06 81 HIS A C 1
ATOM 662 O O . HIS A 1 81 ? 19.039 9.981 -35.140 1.00 98.06 81 HIS A O 1
ATOM 668 N N . TYR A 1 82 ? 19.720 10.915 -33.208 1.00 97.81 82 TYR A N 1
ATOM 669 C CA . TYR A 1 82 ? 20.551 11.947 -33.834 1.00 97.81 82 TYR A CA 1
ATOM 670 C C . TYR A 1 82 ? 21.721 11.355 -34.624 1.00 97.81 82 TYR A C 1
ATOM 672 O O . TYR A 1 82 ? 21.945 11.758 -35.764 1.00 97.81 82 TYR A O 1
ATOM 680 N N . GLU A 1 83 ? 22.431 10.375 -34.064 1.00 97.44 83 GLU A N 1
ATOM 681 C CA . GLU A 1 83 ? 23.523 9.682 -34.760 1.00 97.44 83 GLU A CA 1
ATOM 682 C C . GLU A 1 83 ? 23.030 9.012 -36.052 1.00 97.44 83 GLU A C 1
ATOM 684 O O . GLU A 1 83 ? 23.656 9.138 -37.105 1.00 97.44 83 GLU A O 1
ATOM 689 N N . LEU A 1 84 ? 21.864 8.357 -36.014 1.00 97.19 84 LEU A N 1
ATOM 690 C CA . LEU A 1 84 ? 21.254 7.752 -37.200 1.00 97.19 84 LEU A CA 1
ATOM 691 C C . LEU A 1 84 ? 20.867 8.786 -38.261 1.00 97.19 84 LEU A C 1
ATOM 693 O O . LEU A 1 84 ? 21.018 8.503 -39.449 1.00 97.19 84 LEU A O 1
ATOM 697 N N . ILE A 1 85 ? 20.362 9.958 -37.863 1.00 96.12 85 ILE A N 1
ATOM 698 C CA . ILE A 1 85 ? 20.078 11.055 -38.801 1.00 96.12 85 ILE A CA 1
ATOM 699 C C . ILE A 1 85 ? 21.371 11.503 -39.483 1.00 96.12 85 ILE A C 1
ATOM 701 O O . ILE A 1 85 ? 21.416 11.528 -40.709 1.00 96.12 85 ILE A O 1
ATOM 705 N N . GLN A 1 86 ? 22.434 11.758 -38.717 1.00 93.44 86 GLN A N 1
ATOM 706 C CA . GLN A 1 86 ? 23.721 12.190 -39.274 1.00 93.44 86 GLN A CA 1
ATOM 707 C C . GLN A 1 86 ? 24.301 11.158 -40.250 1.00 93.44 86 GLN A C 1
ATOM 709 O O . GLN A 1 86 ? 24.791 11.517 -41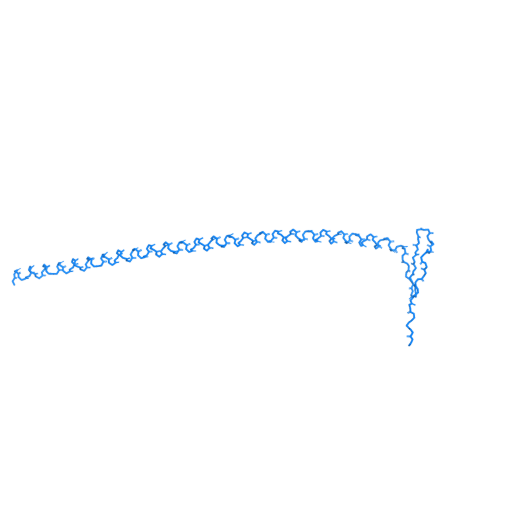.318 1.00 93.44 86 GLN A O 1
ATOM 714 N N . ILE A 1 87 ? 24.203 9.864 -39.926 1.00 92.06 87 ILE A N 1
ATOM 715 C CA . ILE A 1 87 ? 24.631 8.788 -40.831 1.00 92.06 87 ILE A CA 1
ATOM 716 C C . ILE A 1 87 ? 23.783 8.779 -42.107 1.00 92.06 87 ILE A C 1
ATOM 718 O O . ILE A 1 87 ? 24.331 8.647 -43.202 1.00 92.06 87 ILE A O 1
ATOM 722 N N . LYS A 1 88 ? 22.455 8.919 -41.993 1.00 90.88 88 LYS A N 1
ATOM 723 C CA . LYS A 1 88 ? 21.561 8.973 -43.160 1.00 90.88 88 LYS A CA 1
ATOM 724 C C . LYS A 1 88 ? 21.904 10.144 -44.073 1.00 90.88 88 LYS A C 1
ATOM 726 O O . LYS A 1 88 ? 22.008 9.936 -45.275 1.00 90.88 88 LYS A O 1
ATOM 731 N N . GLU A 1 89 ? 22.105 11.331 -43.512 1.00 89.25 89 GLU A N 1
ATOM 732 C CA . GLU A 1 89 ? 22.492 12.529 -44.263 1.00 89.25 89 GLU A CA 1
ATOM 733 C C . GLU A 1 89 ? 23.853 12.342 -44.943 1.00 89.25 89 GLU A C 1
ATOM 735 O O . GLU A 1 89 ? 23.983 12.587 -46.138 1.00 89.25 89 GLU A O 1
ATOM 740 N N . TYR A 1 90 ? 24.847 11.808 -44.227 1.00 86.12 90 TYR A N 1
ATOM 741 C CA . TYR A 1 90 ? 26.171 11.535 -44.788 1.00 86.12 90 TYR A CA 1
ATOM 742 C C . TYR A 1 90 ? 26.140 10.536 -45.955 1.00 86.12 90 TYR A C 1
ATOM 744 O O . TYR A 1 90 ? 26.895 10.683 -46.920 1.00 86.12 90 TYR A O 1
ATOM 752 N N . LEU A 1 91 ? 25.300 9.499 -45.864 1.00 84.31 91 LEU A N 1
ATOM 753 C CA . LEU A 1 91 ? 25.191 8.458 -46.887 1.00 84.31 91 LEU A CA 1
ATOM 754 C C . LEU A 1 91 ? 24.295 8.851 -48.066 1.00 84.31 91 LEU A C 1
ATOM 756 O O . LEU A 1 91 ? 24.509 8.310 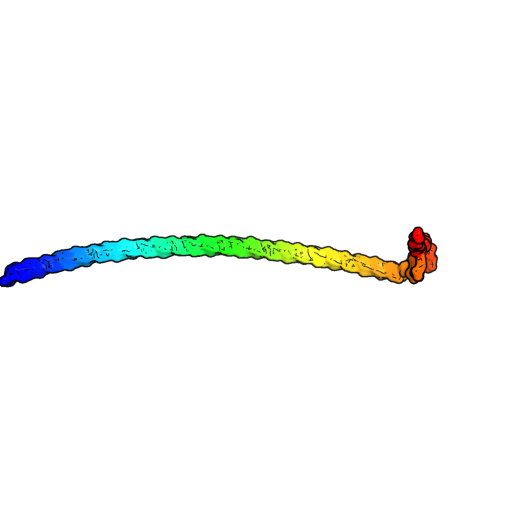-49.151 1.00 84.31 91 LEU A O 1
ATOM 760 N N . ALA A 1 92 ? 23.332 9.761 -47.880 1.00 85.25 92 ALA A N 1
ATOM 761 C CA . ALA A 1 92 ? 22.361 10.152 -48.907 1.00 85.25 92 ALA A CA 1
ATOM 762 C C . ALA A 1 92 ? 23.030 10.593 -50.219 1.00 85.25 92 ALA A C 1
ATOM 764 O O . ALA A 1 92 ? 22.586 10.197 -51.293 1.00 85.25 92 ALA A O 1
ATOM 765 N N . ASP A 1 93 ? 24.145 11.318 -50.120 1.00 78.19 93 ASP A N 1
ATOM 766 C CA . ASP A 1 93 ? 24.880 11.826 -51.284 1.00 78.19 93 ASP A CA 1
ATOM 767 C C . ASP A 1 93 ? 26.016 10.897 -51.747 1.00 78.19 93 ASP A C 1
ATOM 769 O O . ASP A 1 93 ? 26.650 11.136 -52.775 1.00 78.19 93 ASP A O 1
ATOM 773 N N . ARG A 1 94 ? 26.308 9.832 -50.987 1.00 78.12 94 ARG A N 1
ATOM 774 C CA . ARG A 1 94 ? 27.461 8.948 -51.226 1.00 78.12 94 ARG A CA 1
ATOM 775 C C . ARG A 1 94 ? 27.070 7.573 -51.736 1.00 78.12 94 ARG A C 1
ATOM 777 O O . ARG A 1 94 ? 27.863 6.966 -52.447 1.00 78.12 94 ARG A O 1
ATOM 784 N N . VAL A 1 95 ? 25.895 7.059 -51.381 1.00 82.25 95 VAL A N 1
ATOM 785 C CA . VAL A 1 95 ? 25.452 5.717 -51.780 1.00 82.25 95 VAL A CA 1
ATOM 786 C C . VAL A 1 95 ? 24.496 5.816 -52.963 1.00 82.25 95 VAL A C 1
ATOM 788 O O . VAL A 1 95 ? 23.351 6.235 -52.819 1.00 82.25 95 VAL A O 1
ATOM 791 N N . ILE A 1 96 ? 24.955 5.376 -54.132 1.00 76.19 96 ILE A N 1
ATOM 792 C CA . ILE A 1 96 ? 24.149 5.302 -55.352 1.00 76.19 96 ILE A CA 1
ATOM 793 C C . ILE A 1 96 ? 23.684 3.860 -55.540 1.00 76.19 96 ILE A C 1
ATOM 795 O O . ILE A 1 96 ? 24.500 2.942 -55.652 1.00 76.19 96 ILE A O 1
ATOM 799 N N . TRP A 1 97 ? 22.368 3.680 -55.602 1.00 74.88 97 TRP A N 1
ATOM 800 C CA . TRP A 1 97 ? 21.728 2.404 -55.905 1.00 74.88 97 TRP A CA 1
ATOM 801 C C . TRP A 1 97 ? 21.385 2.348 -57.394 1.00 74.88 97 TRP A C 1
ATOM 803 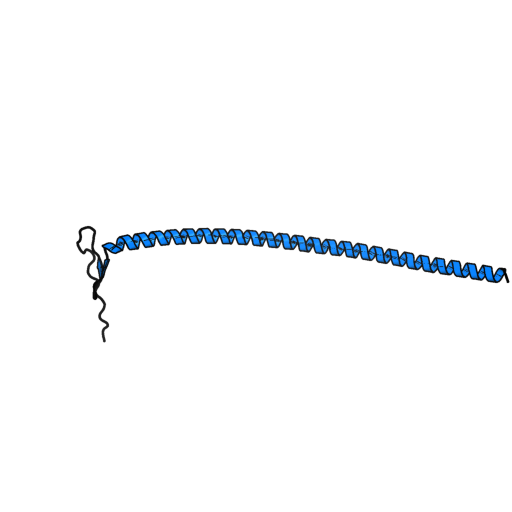O O . TRP A 1 97 ? 20.673 3.219 -57.892 1.00 74.88 97 TRP A O 1
ATOM 813 N N . ASP A 1 98 ? 21.860 1.320 -58.093 1.00 73.25 98 ASP A N 1
ATOM 814 C CA . ASP A 1 98 ? 21.287 0.886 -59.369 1.00 73.25 98 ASP A CA 1
ATOM 815 C C . ASP A 1 98 ? 20.570 -0.472 -59.185 1.00 73.25 98 ASP A C 1
ATOM 817 O O . ASP A 1 98 ? 20.603 -1.060 -58.102 1.00 73.25 98 ASP A O 1
ATOM 821 N N . ASN A 1 99 ? 19.869 -0.962 -60.213 1.00 72.25 99 ASN A N 1
ATOM 822 C CA . ASN A 1 99 ? 19.084 -2.205 -60.133 1.00 72.25 99 ASN A CA 1
ATOM 823 C C . ASN A 1 99 ? 19.906 -3.462 -59.764 1.00 72.25 99 ASN A C 1
ATOM 825 O O . ASN A 1 99 ? 19.362 -4.403 -59.173 1.00 72.25 99 ASN A O 1
ATOM 829 N N . ASP A 1 100 ? 21.195 -3.470 -60.089 1.00 77.69 100 ASP A N 1
ATOM 830 C CA . ASP A 1 100 ? 22.120 -4.596 -60.000 1.00 77.69 100 ASP A CA 1
ATOM 831 C C . ASP A 1 100 ? 23.351 -4.301 -59.125 1.00 77.69 100 ASP A C 1
ATOM 833 O O . ASP A 1 100 ? 24.123 -5.223 -58.833 1.00 77.69 100 ASP A O 1
ATOM 837 N N . SER A 1 101 ? 23.558 -3.053 -58.682 1.00 75.38 101 SER A N 1
ATOM 838 C CA . SER A 1 101 ? 24.732 -2.688 -57.890 1.00 75.38 101 SER A CA 1
ATOM 839 C C . SER A 1 101 ? 24.560 -1.533 -56.897 1.00 75.38 101 SER A C 1
ATOM 841 O O . SER A 1 101 ? 23.699 -0.665 -57.035 1.00 75.38 101 SER A O 1
ATOM 843 N N . ILE A 1 102 ? 25.421 -1.530 -55.874 1.00 78.44 102 ILE A N 1
ATOM 844 C CA . ILE A 1 102 ? 25.582 -0.438 -54.906 1.00 78.44 102 ILE A CA 1
ATOM 845 C C . ILE A 1 102 ? 26.965 0.182 -55.115 1.00 78.44 102 ILE A C 1
ATOM 847 O O . ILE A 1 102 ? 27.977 -0.528 -55.068 1.00 78.44 102 ILE A O 1
ATOM 851 N N . ASN A 1 103 ? 27.011 1.502 -55.315 1.00 75.00 103 ASN A N 1
ATOM 852 C CA . ASN A 1 103 ? 28.242 2.269 -55.508 1.00 75.00 103 ASN A CA 1
ATOM 853 C C . ASN A 1 103 ? 28.416 3.315 -54.399 1.00 75.00 103 ASN A C 1
ATOM 855 O O . ASN A 1 103 ? 27.454 3.978 -54.018 1.00 75.00 103 ASN A O 1
ATOM 859 N N . ILE A 1 104 ? 29.650 3.487 -53.909 1.00 78.12 104 ILE A N 1
ATOM 860 C CA . ILE A 1 104 ? 29.999 4.512 -52.912 1.00 78.12 104 ILE A CA 1
ATOM 861 C C . ILE A 1 104 ? 30.897 5.571 -53.559 1.00 78.12 104 ILE A C 1
ATOM 863 O O . ILE A 1 104 ? 32.015 5.275 -53.997 1.00 78.12 104 ILE A O 1
ATOM 867 N N . VAL A 1 105 ? 30.411 6.808 -53.594 1.00 73.06 105 VAL A N 1
ATOM 868 C CA . VAL A 1 105 ? 31.078 7.975 -54.178 1.00 73.06 105 VAL A CA 1
ATOM 869 C C . VAL A 1 105 ? 31.698 8.822 -53.070 1.00 73.06 105 VAL A C 1
ATOM 871 O O . VAL A 1 105 ? 31.098 9.037 -52.019 1.00 73.06 105 VAL A O 1
ATOM 874 N N . ALA A 1 106 ? 32.923 9.295 -53.284 1.00 68.00 106 ALA A N 1
ATOM 875 C CA . ALA A 1 106 ? 33.547 10.266 -52.392 1.00 68.00 106 ALA A CA 1
ATOM 876 C C . ALA A 1 106 ? 33.205 11.707 -52.782 1.00 68.00 106 ALA A C 1
ATOM 878 O O . ALA A 1 106 ? 32.773 11.968 -53.899 1.00 68.00 106 ALA A O 1
ATOM 879 N N . GLU A 1 107 ? 33.500 12.657 -51.893 1.00 63.59 107 GLU A N 1
ATOM 880 C CA . GLU A 1 107 ? 33.248 14.100 -52.078 1.00 63.59 107 GLU A CA 1
ATOM 881 C C . GLU A 1 107 ? 33.778 14.687 -53.399 1.00 63.59 107 GLU A C 1
ATOM 883 O O . GLU A 1 107 ? 33.253 15.684 -53.879 1.00 63.59 107 GLU A O 1
ATOM 888 N N . SER A 1 108 ? 34.783 14.068 -54.029 1.00 65.00 108 SER A N 1
ATOM 889 C CA . SER A 1 108 ? 35.322 14.487 -55.333 1.00 65.00 108 SER A CA 1
ATOM 890 C C . SER A 1 108 ? 34.571 13.927 -56.555 1.00 65.00 108 SER A C 1
ATOM 892 O O . SER A 1 108 ? 35.046 14.076 -57.680 1.00 65.00 108 SER A O 1
ATOM 894 N N . GLY A 1 109 ? 33.437 13.242 -56.365 1.00 63.44 109 GLY A N 1
ATOM 895 C CA . GLY A 1 109 ? 32.649 12.620 -57.439 1.00 63.44 109 GLY A CA 1
ATOM 896 C C . GLY A 1 109 ? 33.246 11.324 -58.008 1.00 63.44 109 GLY A C 1
ATOM 897 O O . GLY A 1 109 ? 32.686 10.738 -58.932 1.00 63.44 109 GLY A O 1
ATOM 898 N N . LYS A 1 110 ? 34.378 10.846 -57.470 1.00 66.19 110 LYS A N 1
ATOM 899 C CA . LYS A 1 110 ? 34.996 9.561 -57.841 1.00 66.19 110 LYS A CA 1
ATOM 900 C C . LYS A 1 110 ? 34.507 8.427 -56.936 1.00 66.19 110 LYS A C 1
ATOM 902 O O . LYS A 1 110 ? 34.455 8.577 -55.717 1.00 66.19 110 LYS A O 1
ATOM 907 N N . VAL A 1 111 ? 34.209 7.272 -57.532 1.00 63.69 111 VAL A N 1
ATOM 908 C CA . VAL A 1 111 ? 33.930 6.012 -56.817 1.00 63.69 111 VAL A CA 1
ATOM 909 C C . VAL A 1 111 ? 35.251 5.455 -56.286 1.00 63.69 111 VAL A C 1
ATOM 911 O O . VAL A 1 111 ? 36.171 5.231 -57.072 1.00 63.69 111 VAL A O 1
ATOM 914 N N . ILE A 1 112 ? 35.367 5.252 -54.969 1.00 63.09 112 ILE A N 1
ATOM 915 C CA . ILE A 1 112 ? 36.642 4.842 -54.337 1.00 63.09 112 ILE A CA 1
ATOM 916 C C . ILE A 1 112 ? 36.590 3.412 -53.776 1.00 63.09 112 ILE A C 1
ATOM 918 O O . ILE A 1 112 ? 37.618 2.746 -53.709 1.00 63.09 112 ILE A O 1
ATOM 922 N N . TYR A 1 113 ? 35.406 2.897 -53.428 1.00 59.88 113 TYR A N 1
ATOM 923 C CA . TYR A 1 113 ? 35.280 1.645 -52.662 1.00 59.88 113 TYR A CA 1
ATOM 924 C C . TYR A 1 113 ? 34.790 0.429 -53.469 1.00 59.88 113 TYR A C 1
ATOM 926 O O . TYR A 1 113 ? 34.529 -0.626 -52.897 1.00 59.88 113 TYR A O 1
ATOM 934 N N . GLY A 1 114 ? 34.740 0.538 -54.800 1.00 65.62 114 GLY A N 1
ATOM 935 C CA . GLY A 1 114 ? 34.328 -0.550 -55.693 1.00 65.62 114 GLY A CA 1
ATOM 936 C C . GLY A 1 114 ? 32.809 -0.752 -55.768 1.00 65.62 114 GLY A C 1
ATOM 937 O O . GLY A 1 114 ? 32.042 -0.169 -55.006 1.00 65.62 114 GLY A O 1
ATOM 938 N N . THR A 1 115 ? 32.376 -1.558 -56.737 1.00 67.62 115 THR A N 1
ATOM 939 C CA . THR A 1 115 ? 30.962 -1.853 -57.015 1.00 67.62 115 THR A CA 1
ATOM 940 C C . THR A 1 115 ? 30.569 -3.170 -56.353 1.00 67.62 115 THR A C 1
ATOM 942 O O . THR A 1 115 ? 31.125 -4.219 -56.691 1.00 67.62 115 THR A O 1
ATOM 945 N N . ILE A 1 116 ? 29.588 -3.146 -55.447 1.00 72.62 116 ILE A N 1
ATOM 946 C CA . ILE A 1 116 ? 29.001 -4.376 -54.899 1.00 72.62 116 ILE A CA 1
ATOM 947 C C . ILE A 1 116 ? 27.874 -4.800 -55.835 1.00 72.62 116 ILE A C 1
ATOM 949 O O . ILE A 1 116 ? 26.847 -4.128 -55.908 1.00 72.62 116 ILE A O 1
ATOM 953 N N . LYS A 1 117 ? 28.067 -5.903 -56.561 1.00 77.94 117 LYS A N 1
ATOM 954 C CA . LYS A 1 117 ? 27.046 -6.458 -57.458 1.00 77.94 117 LYS A CA 1
ATOM 955 C C . LYS A 1 117 ? 26.090 -7.372 -56.703 1.00 77.94 117 LYS A C 1
ATOM 957 O O . LYS A 1 117 ? 26.503 -8.125 -55.819 1.00 77.94 117 LYS A O 1
ATOM 962 N N . LYS A 1 118 ? 24.820 -7.342 -57.092 1.00 75.88 118 LYS A N 1
ATOM 963 C CA . LYS A 1 118 ? 23.798 -8.277 -56.628 1.00 75.88 118 LYS A CA 1
ATOM 964 C C . LYS A 1 118 ? 24.241 -9.710 -56.930 1.00 75.88 118 LYS A C 1
ATOM 966 O O . LYS A 1 118 ? 24.612 -10.029 -58.056 1.00 75.88 118 LYS A O 1
ATOM 971 N N . ALA A 1 119 ? 24.217 -10.572 -55.916 1.00 73.94 119 ALA A N 1
ATOM 972 C CA . ALA A 1 119 ? 24.538 -11.980 -56.103 1.00 73.94 119 ALA A CA 1
ATOM 973 C C . ALA A 1 119 ? 23.469 -12.639 -56.988 1.00 73.94 119 ALA A C 1
ATOM 975 O O . ALA A 1 119 ? 22.286 -12.648 -56.639 1.00 73.94 119 ALA A O 1
ATOM 976 N N . GLU A 1 120 ? 23.883 -13.205 -58.120 1.00 73.81 120 GLU A N 1
ATOM 977 C CA . GLU A 1 120 ? 23.020 -14.080 -58.907 1.00 73.81 120 GLU A CA 1
ATOM 978 C C . GLU A 1 120 ? 22.729 -15.338 -58.081 1.00 73.81 120 GLU A C 1
ATOM 980 O O . GLU A 1 120 ? 23.644 -16.044 -57.642 1.00 73.81 120 GLU A O 1
ATOM 985 N N . LYS A 1 121 ? 21.445 -15.616 -57.828 1.00 65.75 121 LYS A N 1
ATOM 986 C CA . LYS A 1 121 ? 21.027 -16.883 -57.222 1.00 65.75 121 LYS A CA 1
ATOM 987 C C . LYS A 1 121 ? 21.426 -17.992 -58.198 1.00 65.75 121 LYS A C 1
ATOM 989 O O . LYS A 1 121 ? 20.830 -18.094 -59.267 1.00 65.75 121 LYS A O 1
ATOM 994 N N . LYS A 1 122 ? 22.443 -18.792 -57.855 1.00 64.50 122 LYS A N 1
ATOM 995 C CA . LYS A 1 122 ? 22.759 -19.996 -58.634 1.00 64.50 122 LYS A CA 1
ATOM 996 C C . LYS A 1 122 ? 21.546 -20.945 -58.590 1.00 64.50 122 LYS A C 1
ATOM 998 O O . LYS A 1 122 ? 20.960 -21.063 -57.510 1.00 64.50 122 LYS A O 1
ATOM 1003 N N . PRO A 1 123 ? 21.153 -21.535 -59.734 1.00 67.31 123 PRO A N 1
ATOM 1004 C CA . PRO A 1 123 ? 20.017 -22.450 -59.827 1.00 67.31 123 PRO A CA 1
ATOM 1005 C C . PRO A 1 123 ? 20.216 -23.721 -58.998 1.00 67.31 123 PRO A C 1
ATOM 1007 O O . PRO A 1 123 ? 21.387 -24.127 -58.803 1.00 67.31 123 PRO A O 1
#

Secondary structure (DSSP, 8-state):
-HHHHHHHHHHHHHHHHHHHHHHHHHHHHHHHHHHHHHHHHHHHHHHHHHHHHHHHHHHHHHHHHHHHHHHHHHHHHHHHHHHHHHHHHHHHTTEEE-SSEEEEE-TTS-EEEEEEEPPP---

Solvent-accessible surface area (backbone atoms only — not comparable to full-atom values): 6906 Å² total; per-residue (Å²): 102,78,70,54,55,55,50,51,52,50,52,52,52,52,50,52,53,51,52,52,53,51,51,56,48,51,55,51,50,51,51,52,50,52,52,51,52,53,53,49,54,52,48,54,53,50,51,54,53,51,50,53,53,49,54,54,49,52,52,52,52,51,52,51,52,51,51,52,52,50,54,52,51,52,51,54,51,49,52,53,51,52,54,52,49,54,51,49,62,64,39,64,84,22,55,48,77,57,100,56,35,43,38,42,40,44,100,85,76,47,72,75,76,59,74,51,64,65,79,75,82,78,131